Protein AF-A0A6M1L294-F1 (afdb_monomer_lite)

Sequence (136 aa):
MTFTRAITASDVLGRYGADPRVARLLDRDEANSKYAATAQEGSMLRAGSLCMWSFCFEEHGITGAMSGTCTTLSEGTETLSVLRGADGMNSFAHWRDGRRVERFEPGMTFTKPQPPHPWWDAVEVHLAYVLRRIRG

pLDDT: mean 93.61, std 6.99, range [51.41, 98.81]

Organism: NCBI:txid2499994

Secondary structure (DSSP, 8-state):
-EEEETS-HHHHHHHTT--GGG-----HHHHHHHHHHTTT-S-EEEEEEETTEEEEEEES--GGGSHHHHHHHHTTSEEEEEEE-TTS-EEEEEEETTEEEEEE-TT-GGGPPSSP-HHHHHHHHHHHHHHHHH--

Foldseek 3Di:
DKKWFQDFLCLLCVLLVHHSVPDDDDDPVRQVVVCVVVVVPDWDWDWDDDVRIIDIDIDSDDSLVDLSSLLSRQAVTKMWGWDCDPVRFTKIWIDHNSDTPDIATQPDVVRQDDPPDVVNVVRNVVVVVVVVVVVD

InterPro domains:
  IPR045592 Protein of unknown function DUF6461 [PF20062] (1-108)

Structure (mmCIF, N/CA/C/O backbone):
data_AF-A0A6M1L294-F1
#
_entry.id   AF-A0A6M1L294-F1
#
loop_
_atom_site.group_PDB
_atom_site.id
_atom_site.type_symbol
_atom_site.label_atom_id
_atom_site.label_alt_id
_atom_site.label_comp_id
_atom_site.label_asym_id
_atom_site.label_entity_id
_atom_site.label_seq_id
_atom_site.pdbx_PDB_ins_code
_atom_site.Cartn_x
_atom_site.Cartn_y
_atom_site.Cartn_z
_atom_site.occupancy
_atom_site.B_iso_or_equiv
_atom_site.auth_seq_id
_atom_site.auth_comp_id
_atom_site.auth_asym_id
_atom_site.auth_atom_id
_atom_site.pdbx_PDB_model_num
ATOM 1 N N . MET A 1 1 ? 4.783 3.406 0.818 1.00 95.69 1 MET A N 1
ATOM 2 C CA . MET A 1 1 ? 4.909 1.996 1.244 1.00 95.69 1 MET A CA 1
ATOM 3 C C . MET A 1 1 ? 3.540 1.460 1.598 1.00 95.69 1 MET A C 1
ATOM 5 O O . MET A 1 1 ? 2.773 2.170 2.239 1.00 95.69 1 MET A O 1
ATOM 9 N N . THR A 1 2 ? 3.235 0.235 1.193 1.00 98.50 2 THR A N 1
ATOM 10 C CA . THR A 1 2 ? 1.970 -0.434 1.514 1.00 98.50 2 THR A CA 1
ATOM 11 C C . THR A 1 2 ? 2.213 -1.724 2.281 1.00 98.50 2 THR A C 1
ATOM 13 O O . THR A 1 2 ? 3.266 -2.342 2.138 1.00 98.50 2 THR A O 1
ATOM 16 N N . PHE A 1 3 ? 1.233 -2.126 3.083 1.00 98.62 3 PHE A N 1
ATOM 17 C CA . PHE A 1 3 ? 1.138 -3.442 3.705 1.00 98.62 3 PHE A CA 1
ATOM 18 C C . PHE A 1 3 ? -0.231 -4.011 3.377 1.00 98.62 3 PHE A C 1
ATOM 20 O O . PHE A 1 3 ? -1.227 -3.356 3.649 1.00 98.62 3 PHE A O 1
ATOM 27 N N . THR A 1 4 ? -0.292 -5.214 2.827 1.00 98.75 4 THR A N 1
ATOM 28 C CA . THR A 1 4 ? -1.537 -5.899 2.488 1.00 98.75 4 THR A CA 1
ATOM 29 C C . THR A 1 4 ? -1.574 -7.256 3.164 1.00 98.75 4 THR A C 1
ATOM 31 O O . THR A 1 4 ? -0.605 -8.017 3.123 1.00 98.75 4 THR A O 1
ATOM 34 N N . ARG A 1 5 ? -2.677 -7.541 3.846 1.00 98.50 5 ARG A N 1
ATOM 35 C CA . ARG A 1 5 ? -2.803 -8.725 4.691 1.00 98.50 5 ARG A CA 1
ATOM 36 C C . ARG A 1 5 ? -3.142 -9.969 3.874 1.00 98.50 5 ARG A C 1
ATOM 38 O O . ARG A 1 5 ? -3.873 -9.891 2.893 1.00 98.50 5 ARG A O 1
ATOM 45 N N . ALA A 1 6 ? -2.654 -11.120 4.330 1.00 98.06 6 ALA A N 1
ATOM 46 C CA . ALA A 1 6 ? -3.057 -12.456 3.880 1.00 98.06 6 ALA A CA 1
ATOM 47 C C . ALA A 1 6 ? -2.962 -12.706 2.359 1.00 98.06 6 ALA A C 1
ATOM 49 O O . ALA A 1 6 ? -3.687 -13.539 1.826 1.00 98.06 6 ALA A O 1
ATOM 50 N N . ILE A 1 7 ? -2.041 -12.021 1.678 1.00 98.12 7 ILE A N 1
ATOM 51 C CA . ILE A 1 7 ? -1.660 -12.287 0.286 1.00 98.12 7 ILE A CA 1
ATOM 52 C C . ILE A 1 7 ? -0.138 -12.380 0.185 1.00 98.12 7 ILE A C 1
ATOM 54 O O . ILE A 1 7 ? 0.573 -11.936 1.091 1.00 98.12 7 ILE A O 1
ATOM 58 N N . THR A 1 8 ? 0.382 -12.946 -0.899 1.00 98.06 8 THR A N 1
ATOM 59 C CA . THR A 1 8 ? 1.829 -13.087 -1.103 1.00 98.06 8 THR A CA 1
ATOM 60 C C . THR A 1 8 ? 2.462 -11.796 -1.634 1.00 98.06 8 THR A C 1
ATOM 62 O O . THR A 1 8 ? 1.788 -10.934 -2.197 1.00 98.06 8 THR A O 1
ATOM 65 N N . ALA A 1 9 ? 3.787 -11.661 -1.513 1.00 97.69 9 ALA A N 1
ATOM 66 C CA . ALA A 1 9 ? 4.526 -10.570 -2.155 1.00 97.69 9 ALA A CA 1
ATOM 67 C C . ALA A 1 9 ? 4.344 -10.559 -3.689 1.00 97.69 9 ALA A C 1
ATOM 69 O O . ALA A 1 9 ? 4.295 -9.490 -4.296 1.00 97.69 9 ALA A O 1
ATOM 70 N N . SER A 1 10 ? 4.190 -11.736 -4.307 1.00 97.94 10 SER A N 1
ATOM 71 C CA . SER A 1 10 ? 3.884 -11.869 -5.737 1.00 97.94 10 SER A CA 1
ATOM 72 C C . SER A 1 10 ? 2.501 -11.304 -6.075 1.00 97.94 10 SER A C 1
ATOM 74 O O . SER A 1 10 ? 2.368 -10.564 -7.048 1.00 97.94 10 SER A O 1
ATOM 76 N N . ASP A 1 11 ? 1.486 -11.592 -5.253 1.00 98.31 11 ASP A N 1
ATOM 77 C CA . ASP A 1 11 ? 0.140 -11.030 -5.426 1.00 98.31 11 ASP A CA 1
ATOM 78 C C . ASP A 1 11 ? 0.156 -9.507 -5.289 1.00 98.31 11 ASP A C 1
ATOM 80 O O . ASP A 1 11 ? -0.492 -8.810 -6.066 1.00 98.31 11 ASP A O 1
ATOM 84 N N . VAL A 1 12 ? 0.928 -8.976 -4.331 1.00 98.25 12 VAL A N 1
ATOM 85 C CA . VAL A 1 12 ? 1.110 -7.527 -4.168 1.00 98.25 12 VAL A CA 1
ATOM 86 C C . VAL A 1 12 ? 1.679 -6.908 -5.444 1.00 98.25 12 VAL A C 1
ATOM 88 O O . VAL A 1 12 ? 1.099 -5.949 -5.944 1.00 98.25 12 VAL A O 1
ATOM 91 N N . LEU A 1 13 ? 2.764 -7.456 -6.004 1.00 98.00 13 LEU A N 1
ATOM 92 C CA . LEU A 1 13 ? 3.342 -6.955 -7.260 1.00 98.00 13 LEU A CA 1
ATOM 93 C C . LEU A 1 13 ? 2.322 -6.983 -8.407 1.00 98.00 13 LEU A C 1
ATOM 95 O O . LEU A 1 13 ? 2.172 -5.985 -9.111 1.00 98.00 13 LEU A O 1
ATOM 99 N N . GLY A 1 14 ? 1.568 -8.079 -8.537 1.00 98.00 14 GLY A N 1
ATOM 100 C CA . GLY A 1 14 ? 0.490 -8.194 -9.521 1.00 98.00 14 GLY A CA 1
ATOM 101 C C . GLY A 1 14 ? -0.595 -7.126 -9.349 1.00 98.00 14 GLY A C 1
ATOM 102 O O . GLY A 1 14 ? -1.005 -6.499 -10.321 1.00 98.00 14 GLY A O 1
ATOM 103 N N . ARG A 1 15 ? -1.013 -6.845 -8.109 1.00 97.88 15 ARG A N 1
ATOM 104 C CA . ARG A 1 15 ? -2.012 -5.804 -7.790 1.00 97.88 15 ARG A CA 1
ATOM 105 C C . ARG A 1 15 ? -1.501 -4.373 -8.005 1.00 97.88 15 ARG A C 1
ATOM 107 O O . ARG A 1 15 ? -2.310 -3.467 -8.169 1.00 97.88 15 ARG A O 1
ATOM 114 N N . TYR A 1 16 ? -0.185 -4.164 -8.043 1.00 96.88 16 TYR A N 1
ATOM 115 C CA . TYR A 1 16 ? 0.428 -2.914 -8.513 1.00 96.88 16 TYR A CA 1
ATOM 116 C C . TYR A 1 16 ? 0.455 -2.790 -10.047 1.00 96.88 16 TYR A C 1
ATOM 118 O O . TYR A 1 16 ? 0.818 -1.734 -10.560 1.00 96.88 16 TYR A O 1
ATOM 126 N N . GLY A 1 17 ? 0.098 -3.848 -10.782 1.00 95.19 17 GLY A N 1
ATOM 127 C CA . GLY A 1 17 ? 0.199 -3.912 -12.241 1.00 95.19 17 GLY A CA 1
ATOM 128 C C . GLY A 1 17 ? 1.570 -4.361 -12.757 1.00 95.19 17 GLY A C 1
ATOM 129 O O . GLY A 1 17 ? 1.808 -4.303 -13.961 1.00 95.19 17 GLY A O 1
ATOM 130 N N . ALA A 1 18 ? 2.474 -4.812 -11.881 1.00 94.94 18 ALA A N 1
ATOM 131 C CA . ALA A 1 18 ? 3.753 -5.386 -12.288 1.00 94.94 18 ALA A CA 1
ATOM 132 C C . ALA A 1 18 ? 3.606 -6.876 -12.642 1.00 94.94 18 ALA A C 1
ATOM 134 O O . ALA A 1 18 ? 2.745 -7.571 -12.105 1.00 94.94 18 ALA A O 1
ATOM 135 N N . ASP A 1 19 ? 4.483 -7.394 -13.508 1.00 95.44 19 ASP A N 1
ATOM 136 C CA . ASP A 1 19 ? 4.574 -8.836 -13.759 1.00 95.44 19 ASP A CA 1
ATOM 137 C C . ASP A 1 19 ? 5.510 -9.485 -12.718 1.00 95.44 19 ASP A C 1
ATOM 139 O O . ASP A 1 19 ? 6.728 -9.281 -12.771 1.00 95.44 19 ASP A O 1
ATOM 143 N N . PRO A 1 20 ? 4.997 -10.281 -11.762 1.00 95.81 20 PRO A N 1
ATOM 144 C CA . PRO A 1 20 ? 5.839 -10.892 -10.740 1.00 95.81 20 PRO A CA 1
ATOM 145 C C . PRO A 1 20 ? 6.817 -11.931 -11.307 1.00 95.81 20 PRO A C 1
ATOM 147 O O . PRO A 1 20 ? 7.809 -12.242 -10.654 1.00 95.81 20 PRO A O 1
ATOM 150 N N . ARG A 1 21 ? 6.599 -12.451 -12.525 1.00 95.69 21 ARG A N 1
ATOM 151 C CA . ARG A 1 21 ? 7.480 -13.461 -13.143 1.00 95.69 21 ARG A CA 1
ATOM 152 C C . ARG A 1 21 ? 8.826 -12.890 -13.575 1.00 95.69 21 ARG A C 1
ATOM 154 O O . ARG A 1 21 ? 9.779 -13.645 -13.738 1.00 95.69 21 ARG A O 1
ATOM 161 N N . VAL A 1 22 ? 8.905 -11.574 -13.774 1.00 93.00 22 VAL A N 1
ATOM 162 C CA . VAL A 1 22 ? 10.159 -10.874 -14.095 1.00 93.00 22 VAL A CA 1
ATOM 163 C C . VAL A 1 22 ? 10.798 -10.227 -12.864 1.00 93.00 22 VAL A C 1
ATOM 165 O O . VAL A 1 22 ? 11.880 -9.642 -12.971 1.00 93.00 22 VAL A O 1
ATOM 168 N N . ALA A 1 23 ? 10.154 -10.328 -11.695 1.00 94.31 23 ALA A N 1
ATOM 169 C CA . ALA A 1 23 ? 10.727 -9.869 -10.441 1.00 94.31 23 ALA A CA 1
ATOM 170 C C . ALA A 1 23 ? 11.955 -10.715 -10.090 1.00 94.31 23 ALA A C 1
ATOM 172 O O . ALA A 1 23 ? 11.973 -11.936 -10.240 1.00 94.31 23 ALA A O 1
ATOM 173 N N . ARG A 1 24 ? 13.004 -10.049 -9.615 1.00 94.00 24 ARG A N 1
ATOM 174 C CA . ARG A 1 24 ? 14.281 -10.676 -9.276 1.00 94.00 24 ARG A CA 1
ATOM 175 C C . ARG A 1 24 ? 14.845 -10.060 -8.013 1.00 94.00 24 ARG A C 1
ATOM 177 O O . ARG A 1 24 ? 14.643 -8.873 -7.759 1.00 94.00 24 ARG A O 1
ATOM 184 N N . LEU A 1 25 ? 15.565 -10.872 -7.247 1.00 94.56 25 LEU A N 1
ATOM 185 C CA . LEU A 1 25 ? 16.362 -10.372 -6.140 1.00 94.56 25 LEU A CA 1
ATOM 186 C C . LEU A 1 25 ? 17.517 -9.556 -6.717 1.00 94.56 25 LEU A C 1
ATOM 188 O O . LEU A 1 25 ? 18.247 -10.045 -7.576 1.00 94.56 25 LEU A O 1
ATOM 192 N N . LEU A 1 26 ? 17.627 -8.315 -6.264 1.00 93.69 26 LEU A N 1
ATOM 193 C CA . LEU A 1 26 ? 18.688 -7.388 -6.620 1.00 93.69 26 LEU A CA 1
ATOM 194 C C . LEU A 1 26 ? 19.162 -6.717 -5.345 1.00 93.69 26 LEU A C 1
ATOM 196 O O . LEU A 1 26 ? 18.349 -6.412 -4.460 1.00 93.69 26 LEU A O 1
ATOM 200 N N . ASP A 1 27 ? 20.453 -6.431 -5.277 1.00 93.69 27 ASP A N 1
ATOM 201 C CA . ASP A 1 27 ? 20.924 -5.460 -4.306 1.00 93.69 27 ASP A CA 1
ATOM 202 C C . ASP A 1 27 ? 20.481 -4.032 -4.692 1.00 93.69 27 ASP A C 1
ATOM 204 O O . ASP A 1 27 ? 19.719 -3.793 -5.638 1.00 93.69 27 ASP A O 1
ATOM 208 N N . ARG A 1 28 ? 20.880 -3.048 -3.885 1.00 90.44 28 ARG A N 1
ATOM 209 C CA . ARG A 1 28 ? 20.497 -1.655 -4.124 1.00 90.44 28 ARG A CA 1
ATOM 210 C C . ARG A 1 28 ? 21.144 -1.083 -5.388 1.00 90.44 28 ARG A C 1
ATOM 212 O O . ARG A 1 28 ? 20.455 -0.378 -6.123 1.00 90.44 28 ARG A O 1
ATOM 219 N N . ASP A 1 29 ? 22.413 -1.372 -5.633 1.00 93.56 29 ASP A N 1
ATOM 220 C CA . ASP A 1 29 ? 23.181 -0.766 -6.719 1.00 93.56 29 ASP A CA 1
ATOM 221 C C . ASP A 1 29 ? 22.776 -1.360 -8.070 1.00 93.56 29 ASP A C 1
ATOM 223 O O . ASP A 1 29 ? 22.593 -0.627 -9.048 1.00 93.56 29 ASP A O 1
ATOM 227 N N . GLU A 1 30 ? 22.522 -2.668 -8.118 1.00 94.75 30 GLU A N 1
ATOM 228 C CA . GLU A 1 30 ? 21.970 -3.348 -9.286 1.00 94.75 30 GLU A CA 1
ATOM 229 C C . GLU A 1 30 ? 20.584 -2.805 -9.654 1.00 94.75 30 GLU A C 1
ATOM 231 O O . GLU A 1 30 ? 20.297 -2.561 -10.832 1.00 94.75 30 GLU A O 1
ATOM 236 N N . ALA A 1 31 ? 19.719 -2.608 -8.653 1.00 92.56 31 ALA A N 1
ATOM 237 C CA . ALA A 1 31 ? 18.377 -2.071 -8.847 1.00 92.56 31 ALA A CA 1
ATOM 238 C C . ALA A 1 31 ? 18.423 -0.630 -9.385 1.00 92.56 31 ALA A C 1
ATOM 240 O O . ALA A 1 31 ? 17.795 -0.336 -10.404 1.00 92.56 31 ALA A O 1
ATOM 241 N N . ASN A 1 32 ? 19.249 0.229 -8.781 1.00 91.44 32 ASN A N 1
ATOM 242 C CA . ASN A 1 32 ? 19.439 1.615 -9.214 1.00 91.44 32 ASN A CA 1
ATOM 243 C C . ASN A 1 32 ? 20.012 1.708 -10.633 1.00 91.44 32 ASN A C 1
ATOM 245 O O . ASN A 1 32 ? 19.527 2.491 -11.448 1.00 91.44 32 ASN A O 1
ATOM 249 N N . SER A 1 33 ? 21.006 0.878 -10.956 1.00 92.25 33 SER A N 1
ATOM 250 C CA . SER A 1 33 ? 21.616 0.842 -12.291 1.00 92.25 33 SER A CA 1
ATOM 251 C C . SER A 1 33 ? 20.600 0.452 -13.365 1.00 92.25 33 SER A C 1
ATOM 253 O O . SER A 1 33 ? 20.572 1.030 -14.450 1.00 92.25 33 SER A O 1
ATOM 255 N N . LYS A 1 34 ? 19.720 -0.508 -13.060 1.00 90.44 34 LYS A N 1
ATOM 256 C CA . LYS A 1 34 ? 18.647 -0.927 -13.971 1.00 90.44 34 LYS A CA 1
ATOM 257 C C . LYS A 1 34 ? 17.580 0.146 -14.131 1.00 90.44 34 LYS A C 1
ATOM 259 O O . LYS A 1 34 ? 17.153 0.376 -15.254 1.00 90.44 34 LYS A O 1
ATOM 264 N N . TYR A 1 35 ? 17.187 0.811 -13.048 1.00 90.00 35 TYR A N 1
ATOM 265 C CA . TYR A 1 35 ? 16.231 1.915 -13.101 1.00 90.00 35 TYR A CA 1
ATOM 266 C C . TYR A 1 35 ? 16.769 3.112 -13.903 1.00 90.00 35 TYR A C 1
ATOM 268 O O . TYR A 1 35 ? 16.060 3.701 -14.714 1.00 90.00 35 TYR A O 1
ATOM 276 N N . ALA A 1 36 ? 18.058 3.437 -13.767 1.00 88.94 36 ALA A N 1
ATOM 277 C CA . ALA A 1 36 ? 18.686 4.480 -14.577 1.00 88.94 36 ALA A CA 1
ATOM 278 C C . ALA A 1 36 ? 18.636 4.166 -16.087 1.00 88.94 36 ALA A C 1
ATOM 280 O O . ALA A 1 36 ? 18.513 5.077 -16.904 1.00 88.94 36 ALA A O 1
ATOM 281 N N . ALA A 1 37 ? 18.681 2.883 -16.462 1.00 88.50 37 ALA A N 1
ATOM 282 C CA . ALA A 1 37 ? 18.600 2.444 -17.852 1.00 88.50 37 ALA A CA 1
ATOM 283 C C . ALA A 1 37 ? 17.180 2.508 -18.454 1.00 88.50 37 ALA A C 1
ATOM 285 O O . ALA A 1 37 ? 17.053 2.457 -19.675 1.00 88.50 37 ALA A O 1
ATOM 286 N N . THR A 1 38 ? 16.118 2.639 -17.647 1.00 82.50 38 THR A N 1
ATOM 287 C CA . THR A 1 38 ? 14.720 2.729 -18.126 1.00 82.50 38 THR A CA 1
ATOM 288 C C . THR A 1 38 ? 14.256 4.165 -18.380 1.00 82.50 38 THR A C 1
ATOM 290 O O . THR A 1 38 ? 13.062 4.438 -18.318 1.00 82.50 38 THR A O 1
ATOM 293 N N . ALA A 1 39 ? 15.184 5.108 -18.584 1.00 75.50 39 ALA A N 1
ATOM 294 C CA . ALA A 1 39 ? 14.894 6.548 -18.628 1.00 75.50 39 ALA A CA 1
ATOM 295 C C . ALA A 1 39 ? 14.142 7.074 -17.383 1.00 75.50 39 ALA A C 1
ATOM 297 O O . ALA A 1 39 ? 13.551 8.148 -17.429 1.00 75.50 39 ALA A O 1
ATOM 298 N N . GLN A 1 40 ? 14.203 6.335 -16.263 1.00 78.88 40 GLN A N 1
ATOM 299 C CA . GLN A 1 40 ? 13.525 6.660 -15.004 1.00 78.88 40 GLN A CA 1
ATOM 300 C C . GLN A 1 40 ? 11.997 6.792 -15.141 1.00 78.88 40 GLN A C 1
ATOM 302 O O . GLN A 1 40 ? 11.368 7.573 -14.429 1.00 78.88 40 GLN A O 1
ATOM 307 N N . GLU A 1 41 ? 11.396 6.032 -16.057 1.00 79.06 41 GLU A N 1
ATOM 308 C CA . GLU A 1 41 ? 9.943 5.949 -16.178 1.00 79.06 41 GLU A CA 1
ATOM 309 C C . GLU A 1 41 ? 9.343 4.972 -15.155 1.00 79.06 41 GLU A C 1
ATOM 311 O O . GLU A 1 41 ? 9.836 3.857 -14.958 1.00 79.06 41 GLU A O 1
ATOM 316 N N . GLY A 1 42 ? 8.229 5.378 -14.540 1.00 85.62 42 GLY A N 1
ATOM 317 C CA . GLY A 1 42 ? 7.465 4.558 -13.601 1.00 85.62 42 GLY A CA 1
ATOM 318 C C . GLY A 1 42 ? 8.075 4.476 -12.200 1.00 85.62 42 GLY A C 1
ATOM 319 O O . GLY A 1 42 ? 8.812 5.357 -11.767 1.00 85.62 42 GLY A O 1
ATOM 320 N N . SER A 1 43 ? 7.728 3.412 -11.479 1.00 90.12 43 SER A N 1
ATOM 321 C CA . SER A 1 43 ? 8.178 3.181 -10.105 1.00 90.12 43 SER A CA 1
ATOM 322 C C . SER A 1 43 ? 9.023 1.920 -10.008 1.00 90.12 43 SER A C 1
ATOM 324 O O . SER A 1 43 ? 8.720 0.904 -10.637 1.00 90.12 43 SER A O 1
ATOM 326 N N . MET A 1 44 ? 10.023 1.935 -9.130 1.00 93.44 44 MET A N 1
ATOM 327 C CA . MET A 1 44 ? 10.742 0.725 -8.745 1.00 93.44 44 MET A CA 1
ATOM 328 C C . MET A 1 44 ? 10.096 0.116 -7.496 1.00 93.44 44 MET A C 1
ATOM 330 O O . MET A 1 44 ? 10.046 0.738 -6.434 1.00 93.44 44 MET A O 1
ATOM 334 N N . LEU A 1 45 ? 9.592 -1.113 -7.623 1.00 95.25 45 LEU A N 1
ATOM 335 C CA . LEU A 1 45 ? 8.869 -1.811 -6.560 1.00 95.25 45 LEU A CA 1
ATOM 336 C C . LEU A 1 45 ? 9.758 -2.849 -5.870 1.00 95.25 45 LEU A C 1
ATOM 338 O O . LEU A 1 45 ? 10.399 -3.670 -6.525 1.00 95.25 45 LEU A O 1
ATOM 342 N N . ARG A 1 46 ? 9.741 -2.860 -4.536 1.00 95.94 46 ARG A N 1
ATOM 343 C CA . ARG A 1 46 ? 10.347 -3.907 -3.707 1.00 95.94 46 ARG A CA 1
ATOM 344 C C . ARG A 1 46 ? 9.283 -4.523 -2.818 1.00 95.94 46 ARG A C 1
ATOM 346 O O . ARG A 1 46 ? 8.759 -3.847 -1.934 1.00 95.94 46 ARG A O 1
ATOM 353 N N . ALA A 1 47 ? 8.995 -5.801 -3.029 1.00 97.31 47 ALA A N 1
ATOM 354 C CA . ALA A 1 47 ? 7.999 -6.519 -2.251 1.00 97.31 47 ALA A CA 1
ATOM 355 C C . ALA A 1 47 ? 8.628 -7.580 -1.345 1.00 97.31 47 ALA A C 1
ATOM 357 O O . ALA A 1 47 ? 9.672 -8.152 -1.656 1.00 97.31 47 ALA A O 1
ATOM 358 N N . GLY A 1 48 ? 7.969 -7.852 -0.225 1.00 97.31 48 GLY A N 1
ATOM 359 C CA . GLY A 1 48 ? 8.369 -8.884 0.723 1.00 97.31 48 GLY A CA 1
ATOM 360 C C . GLY A 1 48 ? 7.228 -9.242 1.663 1.00 97.31 48 GLY A C 1
ATOM 361 O O . GLY A 1 48 ? 6.119 -8.724 1.528 1.00 97.31 48 GLY A O 1
ATOM 362 N N . SER A 1 49 ? 7.499 -10.118 2.626 1.00 97.50 49 SER A N 1
ATOM 363 C CA . SER A 1 49 ? 6.511 -10.547 3.617 1.00 97.50 49 SER A CA 1
ATOM 364 C C . SER A 1 49 ? 7.039 -10.391 5.041 1.00 97.50 49 SER A C 1
ATOM 366 O O . SER A 1 49 ? 8.227 -10.557 5.306 1.00 97.50 49 SER A O 1
ATOM 368 N N . LEU A 1 50 ? 6.132 -10.059 5.954 1.00 96.19 50 LEU A N 1
ATOM 369 C CA . LEU A 1 50 ? 6.336 -9.913 7.388 1.00 96.19 50 LEU A CA 1
ATOM 370 C C . LEU A 1 50 ? 5.113 -10.491 8.112 1.00 96.19 50 LEU A C 1
ATOM 372 O O . LEU A 1 50 ? 4.048 -9.872 8.160 1.00 96.19 50 LEU A O 1
ATOM 376 N N . CYS A 1 51 ? 5.269 -11.680 8.695 1.00 95.94 51 CYS A N 1
ATOM 377 C CA . CYS A 1 51 ? 4.172 -12.431 9.308 1.00 95.94 51 CYS A CA 1
ATOM 378 C C . CYS A 1 51 ? 2.973 -12.547 8.342 1.00 95.94 51 CYS A C 1
ATOM 380 O O . CYS A 1 51 ? 3.118 -13.055 7.235 1.00 95.94 51 CYS A O 1
ATOM 382 N N . MET A 1 52 ? 1.794 -12.065 8.744 1.00 97.06 52 MET A N 1
ATOM 383 C CA . MET A 1 52 ? 0.570 -12.111 7.936 1.00 97.06 52 MET A CA 1
ATOM 384 C C . MET A 1 52 ? 0.441 -10.979 6.906 1.00 97.06 52 MET A C 1
ATOM 386 O O . MET A 1 52 ? -0.597 -10.868 6.255 1.00 97.06 52 MET A O 1
ATOM 390 N N . TRP A 1 53 ? 1.448 -10.117 6.792 1.00 98.50 53 TRP A N 1
ATOM 391 C CA . TRP A 1 53 ? 1.454 -8.978 5.887 1.00 98.50 53 TRP A CA 1
ATOM 392 C C . TRP A 1 53 ? 2.458 -9.205 4.771 1.00 98.50 53 TRP A C 1
ATOM 394 O O . TRP A 1 53 ? 3.588 -9.611 5.021 1.00 98.50 53 TRP A O 1
ATOM 404 N N . SER A 1 54 ? 2.081 -8.861 3.550 1.00 98.56 54 SER A N 1
ATOM 405 C CA . SER A 1 54 ? 3.038 -8.596 2.483 1.00 98.56 54 SER A CA 1
ATOM 406 C C . SER A 1 54 ? 3.143 -7.096 2.279 1.00 98.56 54 SER A C 1
ATOM 408 O O . SER A 1 54 ? 2.146 -6.386 2.369 1.00 98.56 54 SER A O 1
ATOM 410 N N . PHE A 1 55 ? 4.345 -6.588 2.051 1.00 98.50 55 PHE A N 1
ATOM 411 C CA . PHE A 1 55 ? 4.590 -5.160 1.895 1.00 98.50 55 PHE A CA 1
ATOM 412 C C . PHE A 1 55 ? 5.137 -4.847 0.510 1.00 98.50 55 PHE A C 1
ATOM 414 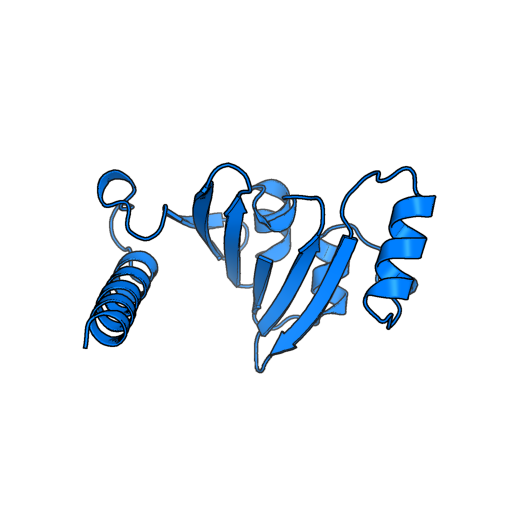O O . PHE A 1 55 ? 5.773 -5.696 -0.111 1.00 98.50 55 PHE A O 1
ATOM 421 N N . CYS A 1 56 ? 4.924 -3.613 0.057 1.00 98.00 56 CYS A N 1
ATOM 422 C CA . CYS A 1 56 ? 5.618 -3.044 -1.091 1.00 98.00 56 CYS A CA 1
ATOM 423 C C . CYS A 1 56 ? 6.202 -1.681 -0.727 1.00 98.00 56 CYS A C 1
ATOM 425 O O . CYS A 1 56 ? 5.486 -0.738 -0.368 1.00 98.00 56 CYS A O 1
ATOM 427 N N . PHE A 1 57 ? 7.520 -1.577 -0.830 1.00 95.44 57 PHE A N 1
ATOM 428 C CA . PHE A 1 57 ? 8.229 -0.313 -0.836 1.00 95.44 57 PHE A CA 1
ATOM 429 C C . PHE A 1 57 ? 8.354 0.171 -2.280 1.00 95.44 57 PHE A C 1
ATOM 431 O O . PHE A 1 57 ? 8.692 -0.599 -3.175 1.00 95.44 57 PHE A O 1
ATOM 438 N N . GLU A 1 58 ? 8.025 1.437 -2.497 1.00 93.06 58 GLU A N 1
ATOM 439 C CA . GLU A 1 58 ? 8.023 2.069 -3.809 1.00 93.06 58 GLU A CA 1
ATOM 440 C C . GLU A 1 58 ? 9.095 3.153 -3.811 1.00 93.06 58 GLU A C 1
ATOM 442 O O . GLU A 1 58 ? 9.070 4.047 -2.964 1.00 93.06 58 GLU A O 1
ATOM 447 N N . GLU A 1 59 ? 10.033 3.050 -4.747 1.00 90.69 59 GLU A N 1
ATOM 448 C CA . GLU A 1 59 ? 11.021 4.081 -5.044 1.00 90.69 59 GLU A CA 1
ATOM 449 C C . GLU A 1 59 ? 10.601 4.827 -6.313 1.00 90.69 59 GLU A C 1
ATOM 451 O O . GLU A 1 59 ? 10.079 4.228 -7.255 1.00 90.69 59 GLU A O 1
ATOM 456 N N . HIS A 1 60 ? 10.837 6.141 -6.321 1.00 88.56 60 HIS A N 1
ATOM 457 C CA . HIS A 1 60 ? 10.547 7.047 -7.441 1.00 88.56 60 HIS A CA 1
ATOM 458 C C . HIS A 1 60 ? 9.070 7.169 -7.852 1.00 88.56 60 HIS A C 1
ATOM 460 O O . HIS A 1 60 ? 8.771 7.752 -8.888 1.00 88.56 60 HIS A O 1
ATOM 466 N N . GLY A 1 61 ? 8.137 6.723 -7.009 1.00 90.00 61 GLY A N 1
ATOM 467 C CA . GLY A 1 61 ? 6.711 6.883 -7.269 1.00 90.00 61 GLY A CA 1
ATOM 468 C C . GLY A 1 61 ? 5.846 6.909 -6.016 1.00 90.00 61 GLY A C 1
ATOM 469 O O . GLY A 1 61 ? 6.322 6.767 -4.888 1.00 90.00 61 GLY A O 1
ATOM 470 N N . ILE A 1 62 ? 4.550 7.125 -6.240 1.00 92.56 62 ILE A N 1
ATOM 471 C CA . ILE A 1 62 ? 3.519 7.238 -5.197 1.00 92.56 62 ILE A CA 1
ATOM 472 C C . ILE A 1 62 ? 2.295 6.359 -5.481 1.00 92.56 62 ILE A C 1
ATOM 474 O O . ILE A 1 62 ? 1.243 6.549 -4.868 1.00 92.56 62 ILE A O 1
ATOM 478 N N . THR A 1 63 ? 2.405 5.411 -6.410 1.00 94.56 63 THR A N 1
ATOM 479 C CA . THR A 1 63 ? 1.334 4.507 -6.850 1.00 94.56 63 THR A CA 1
ATOM 480 C C . THR A 1 63 ? 0.658 3.830 -5.663 1.00 94.56 63 THR A C 1
ATOM 482 O O . THR A 1 63 ? -0.566 3.758 -5.609 1.00 94.56 63 THR A O 1
ATOM 485 N N . GLY A 1 64 ? 1.431 3.424 -4.653 1.00 95.69 64 GLY A N 1
ATOM 486 C CA . GLY A 1 64 ? 0.938 2.818 -3.415 1.00 95.69 64 GLY A CA 1
ATOM 487 C C . GLY A 1 64 ? 0.134 3.736 -2.494 1.00 95.69 64 GLY A C 1
ATOM 488 O O . GLY A 1 64 ? -0.387 3.257 -1.496 1.0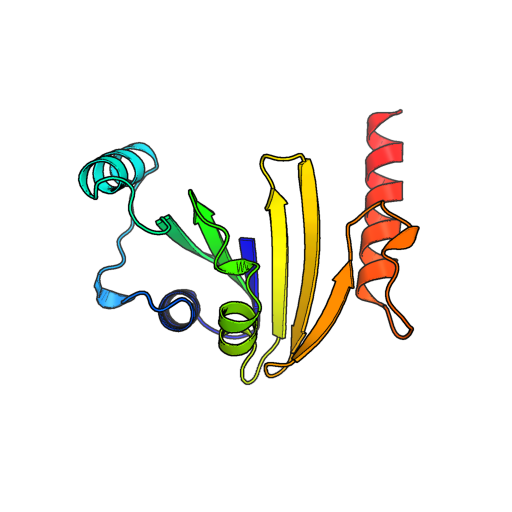0 95.69 64 GLY A O 1
ATOM 489 N N . ALA A 1 65 ? 0.051 5.033 -2.788 1.00 95.62 65 ALA A N 1
ATOM 490 C CA . ALA A 1 65 ? -0.789 6.000 -2.081 1.00 95.62 65 ALA A CA 1
ATOM 491 C C . ALA A 1 65 ? -1.993 6.465 -2.923 1.00 95.62 65 ALA A C 1
ATOM 493 O O . ALA A 1 65 ? -2.865 7.185 -2.422 1.00 95.62 65 ALA A O 1
ATOM 494 N N . MET A 1 66 ? -2.062 6.066 -4.197 1.00 95.62 66 MET A N 1
ATOM 495 C CA . MET A 1 66 ? -3.153 6.421 -5.100 1.00 95.62 66 MET A CA 1
ATOM 496 C C . MET A 1 66 ? -4.379 5.541 -4.848 1.00 95.62 66 MET A C 1
ATOM 498 O O . MET A 1 66 ? -4.276 4.339 -4.606 1.00 95.62 66 MET A O 1
ATOM 502 N N . SER A 1 67 ? -5.571 6.136 -4.945 1.00 97.06 67 SER A N 1
ATOM 503 C CA . SER A 1 67 ? -6.830 5.448 -4.632 1.00 97.06 67 SER A CA 1
ATOM 504 C C . SER A 1 67 ? -7.071 4.194 -5.478 1.00 97.06 67 SER A C 1
ATOM 506 O O . SER A 1 67 ? -7.548 3.203 -4.938 1.00 97.06 67 SER A O 1
ATOM 508 N N . GLY A 1 68 ? -6.746 4.212 -6.777 1.00 97.38 68 GLY A N 1
ATOM 509 C CA . GLY A 1 68 ? -6.971 3.064 -7.670 1.00 97.38 68 GLY A CA 1
ATOM 510 C C . GLY A 1 68 ? -6.140 1.840 -7.276 1.00 97.38 68 GLY A C 1
ATOM 511 O O . GLY A 1 68 ? -6.672 0.741 -7.121 1.00 97.38 68 GLY A O 1
ATOM 512 N N . THR A 1 69 ? -4.854 2.047 -7.003 1.00 97.69 69 THR A N 1
ATOM 513 C CA . THR A 1 69 ? -3.956 0.989 -6.530 1.00 97.69 69 THR A CA 1
ATOM 514 C C . THR A 1 69 ? -4.382 0.473 -5.164 1.00 97.69 69 THR A C 1
ATOM 516 O O . THR A 1 69 ? -4.476 -0.731 -4.975 1.00 97.69 69 THR A O 1
ATOM 519 N N . CYS A 1 70 ? -4.702 1.354 -4.210 1.00 98.56 70 CYS A N 1
ATOM 520 C CA . CYS A 1 70 ? -5.147 0.926 -2.880 1.00 98.56 70 CYS A CA 1
ATOM 521 C C . CYS A 1 70 ? -6.503 0.206 -2.900 1.00 98.56 70 CYS A C 1
ATOM 523 O O . CYS A 1 70 ? -6.735 -0.680 -2.077 1.00 98.56 70 CYS A O 1
ATOM 525 N N . THR A 1 71 ? -7.378 0.554 -3.848 1.00 98.69 71 THR A N 1
ATOM 526 C CA . THR A 1 71 ? -8.611 -0.200 -4.112 1.00 98.69 71 THR A CA 1
ATOM 527 C C . THR A 1 71 ? -8.237 -1.634 -4.477 1.00 98.69 71 THR A C 1
ATOM 529 O O . THR A 1 71 ? -8.544 -2.539 -3.711 1.00 98.69 71 THR A O 1
ATOM 532 N N . THR A 1 72 ? -7.444 -1.811 -5.537 1.00 98.56 72 THR A N 1
ATOM 533 C CA . THR A 1 72 ? -6.995 -3.124 -6.035 1.00 98.56 72 THR A CA 1
ATOM 534 C C . THR A 1 72 ? -6.239 -3.927 -4.970 1.00 98.56 72 THR A C 1
ATOM 536 O O . THR A 1 72 ? -6.507 -5.104 -4.742 1.00 98.56 72 THR A O 1
ATOM 539 N N . LEU A 1 73 ? -5.307 -3.289 -4.254 1.00 98.62 73 LEU A N 1
ATOM 540 C CA . LEU A 1 73 ? -4.523 -3.918 -3.190 1.00 98.62 73 LEU A CA 1
ATOM 541 C C . LEU A 1 73 ? -5.404 -4.472 -2.074 1.00 98.62 73 LEU A C 1
ATOM 543 O O . LEU A 1 73 ? -5.118 -5.559 -1.586 1.00 98.62 73 LEU A O 1
ATOM 547 N N . SER A 1 74 ? -6.479 -3.778 -1.708 1.00 98.75 74 SER A N 1
ATOM 548 C CA . SER A 1 74 ? -7.342 -4.182 -0.595 1.00 98.75 74 SER A CA 1
ATOM 549 C C . SER A 1 74 ? -8.489 -5.113 -0.990 1.00 98.75 74 SER A C 1
ATOM 551 O O . SER A 1 74 ? -9.259 -5.507 -0.122 1.00 98.75 74 SER A O 1
ATOM 553 N N . GLU A 1 75 ? -8.637 -5.499 -2.260 1.00 98.44 75 GLU A N 1
ATOM 554 C CA . GLU A 1 75 ? -9.719 -6.396 -2.688 1.00 98.44 75 GLU A CA 1
ATOM 555 C C . GLU A 1 75 ? -9.658 -7.754 -1.966 1.00 98.44 75 GLU A C 1
ATOM 557 O O . GLU A 1 75 ? -8.656 -8.478 -2.048 1.00 98.44 75 GLU A O 1
ATOM 562 N N . GLY A 1 76 ? -10.735 -8.086 -1.243 1.00 98.38 76 GLY A N 1
ATOM 563 C CA . GLY A 1 76 ? -10.864 -9.309 -0.445 1.00 98.38 76 GLY A CA 1
ATOM 564 C C . GLY A 1 76 ? -9.975 -9.356 0.803 1.00 98.38 76 GLY A C 1
ATOM 565 O O . GLY A 1 76 ? -9.746 -10.440 1.338 1.00 98.38 76 GLY A O 1
ATOM 566 N N . THR A 1 77 ? -9.401 -8.224 1.226 1.00 98.56 77 THR A N 1
ATOM 567 C CA . THR A 1 77 ? -8.477 -8.138 2.365 1.00 98.56 77 THR A CA 1
ATOM 568 C C . THR A 1 77 ? -8.402 -6.708 2.932 1.00 98.56 77 THR A C 1
ATOM 570 O O . THR A 1 77 ? -9.291 -5.881 2.729 1.00 98.56 77 THR A O 1
ATOM 573 N N . GLU A 1 78 ? -7.349 -6.398 3.686 1.00 98.38 78 GLU A N 1
ATOM 574 C CA . GLU A 1 78 ? -7.017 -5.059 4.165 1.00 98.38 78 GLU A CA 1
ATOM 575 C C . GLU A 1 78 ? -5.627 -4.608 3.700 1.00 98.38 78 GLU A C 1
ATOM 577 O O . GLU A 1 78 ? -4.677 -5.398 3.647 1.00 98.38 78 GLU A O 1
ATOM 582 N N . THR A 1 79 ? -5.516 -3.310 3.406 1.00 98.81 79 THR A N 1
ATOM 583 C CA . THR A 1 79 ? -4.273 -2.636 3.026 1.00 98.81 79 THR A CA 1
ATOM 584 C C . THR A 1 79 ? -4.061 -1.385 3.870 1.00 98.81 79 THR A C 1
ATOM 586 O O . THR A 1 79 ? -4.945 -0.539 4.000 1.00 98.81 79 THR A O 1
ATOM 589 N N . LEU A 1 80 ? -2.852 -1.227 4.396 1.00 98.44 80 LEU A N 1
ATOM 590 C CA . LEU A 1 80 ? -2.354 0.012 4.982 1.00 98.44 80 LEU A CA 1
ATOM 591 C C . LEU A 1 80 ? -1.448 0.702 3.964 1.00 98.44 80 LEU A C 1
ATOM 593 O O . LEU A 1 80 ? -0.529 0.082 3.435 1.00 98.44 80 LEU A O 1
ATOM 597 N N . SER A 1 81 ? -1.680 1.984 3.712 1.00 98.38 81 SER A N 1
ATOM 598 C CA . SER A 1 81 ? -0.835 2.839 2.880 1.00 98.38 81 SER A CA 1
ATOM 599 C C . SER A 1 81 ? -0.176 3.896 3.754 1.00 98.38 81 SER A C 1
ATOM 601 O O . SER A 1 81 ? -0.860 4.676 4.414 1.00 98.38 81 SER A O 1
ATOM 603 N N . VAL A 1 82 ? 1.152 3.950 3.708 1.00 97.19 82 VAL A N 1
ATOM 604 C CA . VAL A 1 82 ? 1.979 4.938 4.402 1.00 97.19 82 VAL A CA 1
ATOM 605 C C . VAL A 1 82 ? 2.802 5.698 3.368 1.00 97.19 82 VAL A C 1
ATOM 607 O O . VAL A 1 82 ? 3.663 5.125 2.694 1.00 97.19 82 VAL A O 1
ATOM 610 N N . LEU A 1 83 ? 2.548 6.996 3.253 1.00 95.38 83 LEU A N 1
ATOM 611 C CA . LEU A 1 83 ? 3.284 7.919 2.398 1.00 95.38 83 LEU A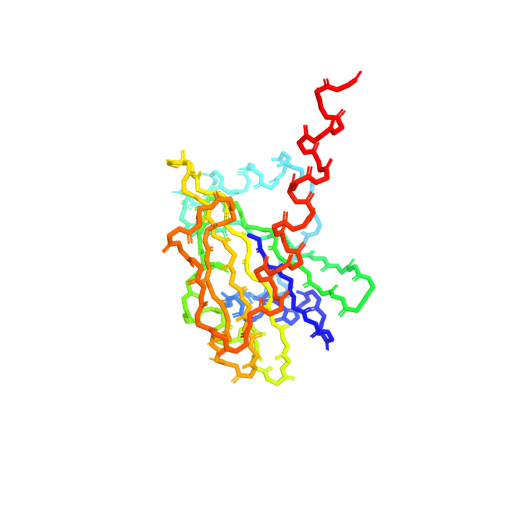 CA 1
ATOM 612 C C . LEU A 1 83 ? 4.137 8.845 3.267 1.00 95.38 83 LEU A C 1
ATOM 614 O O . LEU A 1 83 ? 3.624 9.455 4.204 1.00 95.38 83 LEU A O 1
ATOM 618 N N . ARG A 1 84 ? 5.417 8.967 2.911 1.00 91.94 84 ARG A N 1
ATOM 619 C CA . ARG A 1 84 ? 6.265 10.098 3.294 1.00 91.94 84 ARG A CA 1
ATOM 620 C C . ARG A 1 84 ? 6.678 10.812 2.014 1.00 91.94 84 ARG A C 1
ATOM 622 O O . ARG A 1 84 ? 7.473 10.270 1.250 1.00 91.94 84 ARG A O 1
ATOM 629 N N . GLY A 1 85 ? 6.062 11.954 1.751 1.00 85.69 85 GLY A N 1
ATOM 630 C CA . GLY A 1 85 ? 6.327 12.779 0.582 1.00 85.69 85 GLY A CA 1
ATOM 631 C C . GLY A 1 85 ? 7.644 13.537 0.717 1.00 85.69 85 GLY A C 1
ATOM 632 O O . GLY A 1 85 ? 8.066 13.896 1.817 1.00 85.69 85 GLY A O 1
ATOM 633 N N . ALA A 1 86 ? 8.299 13.790 -0.416 1.00 84.94 86 ALA A N 1
ATOM 634 C CA . ALA A 1 86 ? 9.512 14.609 -0.467 1.00 84.94 86 ALA A CA 1
ATOM 635 C C . ALA A 1 86 ? 9.240 16.094 -0.148 1.00 84.94 86 ALA A C 1
ATOM 637 O O . ALA A 1 86 ? 10.145 16.816 0.255 1.00 84.94 86 ALA A O 1
ATOM 638 N N . ASP A 1 87 ? 7.989 16.529 -0.293 1.00 85.12 87 ASP A N 1
ATOM 639 C CA . ASP A 1 87 ? 7.470 17.849 0.081 1.00 85.12 87 ASP A CA 1
ATOM 640 C C . ASP A 1 87 ? 7.164 17.979 1.586 1.00 85.12 87 ASP A C 1
ATOM 642 O O . ASP A 1 87 ? 6.683 19.017 2.037 1.00 85.12 87 ASP A O 1
ATOM 646 N N . GLY A 1 88 ? 7.438 16.932 2.370 1.00 85.25 88 GLY A N 1
ATOM 647 C CA . GLY A 1 88 ? 7.146 16.878 3.799 1.00 85.25 88 GLY A CA 1
ATOM 648 C C . GLY A 1 88 ? 5.724 16.426 4.131 1.00 85.25 88 GLY A C 1
ATOM 649 O O . GLY A 1 88 ? 5.447 16.193 5.308 1.00 85.25 88 GLY A O 1
ATOM 650 N N . MET A 1 89 ? 4.847 16.238 3.137 1.00 87.88 89 MET A N 1
ATOM 651 C CA . MET A 1 89 ? 3.496 15.727 3.360 1.00 87.88 89 MET A CA 1
ATOM 652 C C . MET A 1 89 ? 3.551 14.255 3.766 1.00 87.88 89 MET A C 1
ATOM 654 O O . MET A 1 89 ? 4.096 13.412 3.049 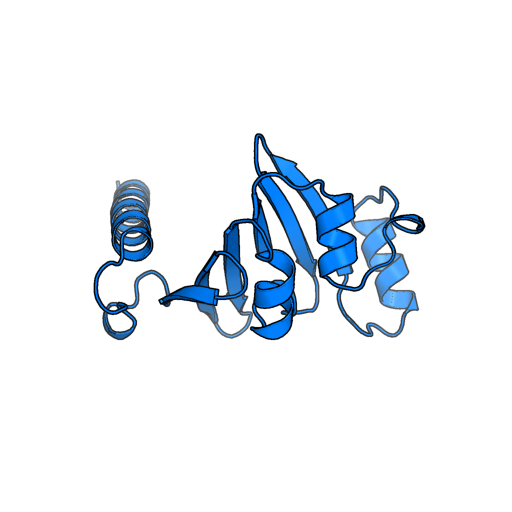1.00 87.88 89 MET A O 1
ATOM 658 N N . ASN A 1 90 ? 2.929 13.910 4.892 1.00 93.88 90 ASN A N 1
ATOM 659 C CA . ASN A 1 90 ? 2.781 12.518 5.306 1.00 93.88 90 ASN A CA 1
ATOM 660 C C . ASN A 1 90 ? 1.326 12.078 5.178 1.00 93.88 90 ASN A C 1
ATOM 662 O O . ASN A 1 90 ? 0.394 12.857 5.337 1.00 93.88 90 ASN A O 1
ATOM 666 N N . SER A 1 91 ? 1.097 10.800 4.896 1.00 96.31 91 SER A N 1
ATOM 667 C CA . SER A 1 91 ? -0.264 10.273 4.921 1.00 96.31 91 SER A CA 1
ATOM 668 C C . SER A 1 91 ? -0.293 8.833 5.383 1.00 96.31 91 SER A C 1
ATOM 670 O O . SER A 1 91 ? 0.530 8.011 4.980 1.00 96.31 91 SER A O 1
ATOM 672 N N . PHE A 1 92 ? -1.287 8.537 6.207 1.00 98.19 92 PHE A N 1
ATOM 673 C CA . PHE A 1 92 ? -1.734 7.193 6.504 1.00 98.19 92 PHE A CA 1
ATOM 674 C C . PHE A 1 92 ? -3.116 6.986 5.885 1.00 98.19 92 PHE A C 1
ATOM 676 O O . PHE A 1 92 ? -3.977 7.867 5.950 1.00 98.19 92 PHE A O 1
ATOM 683 N N . ALA A 1 93 ? -3.349 5.812 5.308 1.00 98.25 93 ALA A N 1
ATOM 684 C CA . ALA A 1 93 ? -4.680 5.379 4.917 1.00 98.25 93 ALA A CA 1
ATOM 685 C C . ALA A 1 93 ? -4.871 3.883 5.173 1.00 98.25 93 ALA A C 1
ATOM 687 O O . ALA A 1 93 ? -4.008 3.076 4.835 1.00 98.25 93 ALA A O 1
ATOM 688 N N . HIS A 1 94 ? -6.031 3.523 5.710 1.00 98.56 94 HIS A N 1
ATOM 689 C CA . HIS A 1 94 ? -6.479 2.144 5.868 1.00 98.56 94 HIS A CA 1
ATOM 690 C C . HIS A 1 94 ? -7.581 1.854 4.853 1.00 98.56 94 HIS A C 1
ATOM 692 O O . HIS A 1 94 ? -8.541 2.618 4.716 1.00 98.56 94 HIS A O 1
ATOM 698 N N . TRP A 1 95 ? -7.432 0.742 4.148 1.00 98.62 95 TRP A N 1
ATOM 699 C CA . TRP A 1 95 ? -8.342 0.258 3.125 1.00 98.62 95 TRP A CA 1
ATOM 700 C C . TRP A 1 95 ? -8.778 -1.162 3.452 1.00 98.62 95 TRP A C 1
ATOM 702 O O . TRP A 1 95 ? -7.970 -1.966 3.914 1.00 98.62 95 TRP A O 1
ATOM 712 N N . ARG A 1 96 ? -10.042 -1.472 3.180 1.00 98.44 96 ARG A N 1
ATOM 713 C CA . ARG A 1 96 ? -10.602 -2.815 3.304 1.00 98.44 96 ARG A CA 1
ATOM 714 C C . ARG A 1 96 ? -11.592 -3.049 2.176 1.00 98.44 96 ARG A C 1
ATOM 716 O O . ARG A 1 96 ? -12.452 -2.199 1.942 1.00 98.44 96 ARG A O 1
ATOM 723 N N . ASP A 1 97 ? -11.453 -4.179 1.494 1.00 98.38 97 ASP A N 1
ATOM 724 C CA . ASP A 1 97 ? -12.340 -4.616 0.413 1.00 98.38 97 ASP A CA 1
ATOM 725 C C . ASP A 1 97 ? -12.593 -3.521 -0.637 1.00 98.38 97 ASP A C 1
ATOM 727 O O . ASP A 1 97 ? -13.729 -3.184 -0.973 1.00 98.38 97 ASP A O 1
ATOM 731 N N . GLY A 1 98 ? -11.514 -2.890 -1.107 1.00 98.12 98 GLY A N 1
ATOM 732 C CA . GLY A 1 98 ? -11.564 -1.831 -2.116 1.00 98.12 98 GLY A CA 1
ATOM 733 C C . GLY A 1 98 ? -12.014 -0.461 -1.599 1.00 98.12 98 GLY A C 1
ATOM 734 O O . GLY A 1 98 ? -12.049 0.508 -2.356 1.00 98.12 98 GLY A O 1
ATOM 735 N N . ARG A 1 99 ? -12.356 -0.325 -0.314 1.00 98.12 99 ARG A N 1
ATOM 736 C CA . ARG A 1 99 ? -12.892 0.919 0.257 1.00 98.12 99 ARG A CA 1
ATOM 737 C C . ARG A 1 99 ? -11.919 1.540 1.244 1.00 98.12 99 ARG A C 1
ATOM 739 O O . ARG A 1 99 ? -11.390 0.869 2.126 1.00 98.12 99 ARG A O 1
ATOM 746 N N . ARG A 1 100 ? -11.736 2.858 1.149 1.00 97.75 100 ARG A N 1
ATOM 747 C CA . ARG A 1 100 ? -10.970 3.623 2.138 1.00 97.75 100 ARG A CA 1
ATOM 748 C C . ARG A 1 100 ? -11.782 3.762 3.422 1.00 97.75 100 ARG A C 1
ATOM 750 O O . ARG A 1 100 ? -12.828 4.406 3.412 1.00 97.75 100 ARG A O 1
ATOM 757 N N . VAL A 1 101 ? -11.285 3.167 4.500 1.00 97.31 101 VAL A N 1
ATOM 758 C CA . VAL A 1 101 ? -11.907 3.169 5.832 1.00 97.31 101 VAL A CA 1
ATOM 759 C C . VAL A 1 101 ? -11.465 4.398 6.621 1.00 97.31 101 VAL A C 1
ATOM 761 O O . VAL A 1 101 ? -12.297 5.108 7.169 1.00 97.31 101 VAL A O 1
ATOM 764 N N . GLU A 1 102 ? -10.164 4.693 6.620 1.00 97.75 102 GLU A N 1
ATOM 765 C CA . GLU A 1 102 ? -9.589 5.862 7.293 1.00 97.75 102 GLU A CA 1
ATOM 766 C C . GLU A 1 102 ? -8.501 6.503 6.430 1.00 97.75 102 GLU A C 1
ATOM 768 O O . GLU A 1 102 ? -7.805 5.819 5.674 1.00 97.75 102 GLU A O 1
ATOM 773 N N . ARG A 1 103 ? -8.337 7.824 6.551 1.00 97.44 103 ARG A N 1
ATOM 774 C CA . ARG A 1 103 ? -7.204 8.572 5.996 1.00 97.44 103 ARG A CA 1
ATOM 775 C C . ARG A 1 103 ? -6.938 9.811 6.827 1.00 97.44 103 ARG A C 1
ATOM 777 O O . ARG A 1 103 ? -7.883 10.518 7.159 1.00 97.44 103 ARG A O 1
ATOM 784 N N . PHE A 1 104 ? -5.666 10.082 7.078 1.00 97.75 104 PHE A N 1
ATOM 785 C CA . PHE A 1 104 ? -5.221 11.258 7.812 1.00 97.75 104 PHE A CA 1
ATOM 786 C C . PHE A 1 104 ? -3.724 11.516 7.610 1.00 97.75 104 PHE A C 1
ATOM 788 O O . PHE A 1 104 ? -3.021 10.710 6.989 1.00 97.75 104 PHE A O 1
ATOM 795 N N . GLU A 1 105 ? -3.239 12.640 8.130 1.00 96.88 105 GLU A N 1
ATOM 796 C CA . GLU A 1 105 ? -1.817 12.935 8.275 1.00 96.88 105 GLU A CA 1
ATOM 797 C C . GLU A 1 105 ? -1.418 12.785 9.756 1.00 96.88 105 GLU A C 1
ATOM 799 O O . GLU A 1 105 ? -1.962 13.489 10.610 1.00 96.88 105 GLU A O 1
ATOM 804 N N . PRO A 1 106 ? -0.511 11.848 10.093 1.00 95.50 106 PRO A N 1
ATOM 805 C CA . PRO A 1 106 ? -0.096 11.629 11.479 1.00 95.50 106 PRO A CA 1
ATOM 806 C C . PRO A 1 106 ? 0.467 12.901 12.134 1.00 95.50 106 PRO A C 1
ATOM 808 O O . PRO A 1 106 ? 1.311 13.578 11.550 1.00 95.50 106 PRO A O 1
ATOM 811 N N . GLY A 1 107 ? 0.022 13.215 13.352 1.00 93.69 107 GLY A N 1
ATOM 812 C CA . GLY A 1 107 ? 0.409 14.411 14.107 1.00 93.69 107 GLY A CA 1
ATOM 813 C C . GLY A 1 107 ? -0.331 15.696 13.712 1.00 93.69 107 GLY A C 1
ATOM 814 O O . GLY A 1 107 ? -0.161 16.723 14.372 1.00 93.69 107 GLY A O 1
ATOM 815 N N . MET A 1 108 ? -1.178 15.660 12.679 1.00 94.75 108 MET A N 1
ATOM 816 C CA . MET A 1 108 ? -1.934 16.819 12.195 1.00 94.75 108 MET A CA 1
ATOM 817 C C . MET A 1 108 ? -3.400 16.717 12.611 1.00 94.75 108 MET A C 1
ATOM 819 O O . MET A 1 108 ? -4.237 16.197 11.872 1.00 94.75 108 MET A O 1
ATOM 823 N N . THR A 1 109 ? -3.739 17.230 13.795 1.00 94.31 109 THR A N 1
ATOM 824 C CA . THR A 1 109 ? -5.068 17.073 14.426 1.00 94.31 109 THR A CA 1
ATOM 825 C C . THR A 1 109 ? -6.248 17.536 13.569 1.00 94.31 109 THR A C 1
ATOM 827 O O . THR A 1 109 ? -7.335 16.972 13.677 1.00 94.31 109 THR A O 1
ATOM 830 N N . PHE A 1 110 ? -6.050 18.517 12.684 1.00 95.31 110 PHE A N 1
ATOM 831 C CA . PHE A 1 110 ? -7.085 18.988 11.757 1.00 95.31 110 PHE A CA 1
ATOM 832 C C . PHE A 1 110 ? -7.439 17.964 10.662 1.00 95.31 110 PHE A C 1
ATOM 834 O O . PHE A 1 110 ? -8.456 18.119 9.992 1.00 95.31 110 PHE A O 1
ATOM 841 N N . THR A 1 111 ? -6.628 16.914 10.486 1.00 96.62 111 THR A N 1
ATOM 842 C CA . THR A 1 111 ? -6.881 15.805 9.548 1.00 96.62 111 THR A CA 1
ATOM 843 C C . THR A 1 111 ? -7.575 14.606 10.196 1.00 96.62 111 THR A C 1
ATOM 845 O O . THR A 1 111 ? -7.762 13.580 9.539 1.00 96.62 111 THR A O 1
ATOM 848 N N . LYS A 1 112 ? -7.971 14.722 11.470 1.00 97.19 112 LYS A N 1
ATOM 849 C CA . LYS A 1 112 ? -8.651 13.657 12.206 1.00 97.19 112 LYS A CA 1
ATOM 850 C C . LYS A 1 112 ? -9.914 13.186 11.455 1.00 97.19 112 LYS A C 1
ATOM 852 O O . LYS A 1 112 ? -10.777 14.014 11.151 1.00 97.19 112 LYS A O 1
ATOM 857 N N . PRO A 1 113 ? -10.057 11.879 11.168 1.00 96.50 113 PRO A N 1
ATOM 858 C CA . PRO A 1 113 ? -11.215 11.359 10.451 1.00 96.50 113 PRO A CA 1
ATOM 859 C C . PRO A 1 113 ? -12.456 11.286 11.355 1.00 96.50 113 PRO A C 1
ATOM 861 O O . PRO A 1 113 ? -12.372 11.384 12.581 1.00 96.50 113 PRO A O 1
ATOM 864 N N . GLN A 1 114 ? -13.627 11.107 10.740 1.00 93.88 114 GLN A N 1
ATOM 865 C CA . GLN A 1 114 ? -14.874 10.893 11.478 1.00 93.88 114 GLN A CA 1
ATOM 866 C C . GLN A 1 114 ? -14.865 9.530 12.194 1.00 93.88 114 GLN A C 1
ATOM 868 O O . GLN A 1 114 ? -14.266 8.587 11.676 1.00 93.88 114 GLN A O 1
ATOM 873 N N . PRO A 1 115 ? -15.530 9.394 13.356 1.00 94.12 115 PRO A N 1
ATOM 874 C CA . PRO A 1 115 ? -15.638 8.112 14.042 1.00 94.12 115 PRO A CA 1
ATOM 875 C C . PRO A 1 115 ? -16.376 7.040 13.210 1.00 94.12 115 PRO A C 1
ATOM 877 O O . PRO A 1 115 ? -17.315 7.376 12.484 1.00 94.12 115 PRO A O 1
ATOM 880 N N . PRO A 1 116 ? -16.035 5.747 13.376 1.00 94.00 116 PRO A N 1
ATOM 881 C CA . PRO A 1 116 ? -14.938 5.236 14.203 1.00 94.00 116 PRO A CA 1
ATOM 882 C C . PRO A 1 116 ? -13.563 5.444 13.542 1.00 94.00 116 PRO A C 1
ATOM 884 O O . PRO A 1 116 ? -13.425 5.265 12.337 1.00 94.00 116 PRO A O 1
ATOM 887 N N . HIS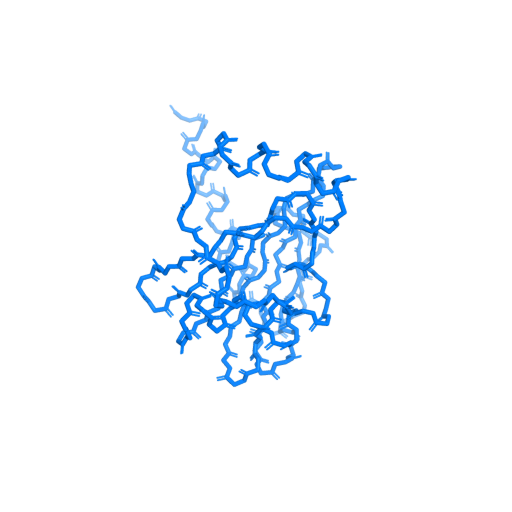 A 1 117 ? -12.546 5.782 14.346 1.00 95.81 117 HIS A N 1
ATOM 888 C CA . HIS A 1 117 ? -11.181 6.074 13.875 1.00 95.81 117 HIS A CA 1
ATOM 889 C C . HIS A 1 117 ? -10.067 5.349 14.672 1.00 95.81 117 HIS A C 1
ATOM 891 O O . HIS A 1 117 ? -9.155 5.987 15.210 1.00 95.81 117 HIS A O 1
ATOM 897 N N . PRO A 1 118 ? -10.139 4.012 14.823 1.00 96.75 118 PRO A N 1
ATOM 898 C CA . PRO A 1 118 ? -9.180 3.251 15.625 1.00 96.75 118 PRO A CA 1
ATOM 899 C C . PRO A 1 118 ? -7.724 3.390 15.158 1.00 96.75 118 PRO A C 1
ATOM 901 O O . PRO A 1 118 ? -6.820 3.318 15.993 1.00 96.75 118 PRO A O 1
ATOM 904 N N . TRP A 1 119 ? -7.468 3.595 13.860 1.00 97.31 119 TRP A N 1
ATOM 905 C CA . TRP A 1 119 ? -6.095 3.782 13.384 1.00 97.31 119 TRP A CA 1
ATOM 906 C C . TRP A 1 119 ? -5.538 5.154 13.739 1.00 97.31 119 TRP A C 1
ATOM 908 O O . TRP A 1 119 ? -4.377 5.230 14.139 1.00 97.31 119 TRP A O 1
ATOM 918 N N . TRP A 1 120 ? -6.349 6.212 13.645 1.00 97.62 120 TRP A N 1
ATOM 919 C CA . TRP A 1 120 ? -5.968 7.531 14.159 1.00 97.62 120 TRP A CA 1
ATOM 920 C C . TRP A 1 120 ? -5.537 7.439 15.626 1.00 97.62 120 TRP A C 1
ATOM 922 O O . TRP A 1 120 ? -4.420 7.826 15.969 1.00 97.62 120 TRP A O 1
ATOM 932 N N . ASP A 1 121 ? -6.385 6.859 16.482 1.00 97.00 121 ASP A N 1
ATOM 933 C CA . ASP A 1 121 ? -6.114 6.780 17.921 1.00 97.00 121 ASP A CA 1
ATOM 934 C C . ASP A 1 121 ? -4.824 5.995 18.214 1.00 97.00 121 ASP A C 1
ATOM 936 O O . ASP A 1 121 ? -3.986 6.439 19.002 1.00 97.00 121 ASP A O 1
ATOM 940 N N . ALA A 1 122 ? -4.615 4.858 17.541 1.00 96.50 122 ALA A N 1
ATOM 941 C CA . ALA A 1 122 ? -3.413 4.045 17.711 1.00 96.50 122 ALA A CA 1
ATOM 942 C C . ALA A 1 122 ? -2.131 4.772 17.262 1.00 96.50 122 ALA A C 1
ATOM 944 O O . ALA A 1 122 ? -1.105 4.704 17.948 1.00 96.50 122 ALA A O 1
ATOM 945 N N . VAL A 1 123 ? -2.179 5.473 16.124 1.00 95.50 123 VAL A N 1
ATOM 946 C CA . VAL A 1 123 ? -1.026 6.204 15.581 1.00 95.50 123 VAL A CA 1
ATOM 947 C C . VAL A 1 123 ? -0.657 7.386 16.475 1.00 95.50 123 VAL A C 1
ATOM 949 O O . VAL A 1 123 ? 0.517 7.532 16.819 1.00 95.50 123 VAL A O 1
ATOM 952 N N . GLU A 1 124 ? -1.630 8.184 16.915 1.00 95.00 124 GLU A N 1
ATOM 953 C CA . GLU A 1 124 ? -1.373 9.344 17.778 1.00 95.00 124 GLU A CA 1
ATOM 954 C C . GLU A 1 124 ? -0.814 8.937 19.151 1.00 95.00 124 GLU A C 1
ATOM 956 O O . GLU A 1 124 ? 0.129 9.557 19.653 1.00 95.00 124 GLU A O 1
ATOM 961 N N . VAL A 1 125 ? -1.315 7.842 19.740 1.00 94.31 125 VAL A N 1
ATOM 962 C CA . VAL A 1 125 ? -0.750 7.276 20.979 1.00 94.31 125 VAL A CA 1
ATOM 963 C C . VAL A 1 125 ? 0.718 6.888 20.783 1.00 94.31 125 VAL A C 1
ATOM 965 O O . VAL A 1 125 ? 1.564 7.200 21.629 1.00 94.31 125 VAL A O 1
ATOM 968 N N . HIS A 1 126 ? 1.048 6.235 19.665 1.00 92.44 126 HIS A N 1
ATOM 969 C CA . HIS A 1 126 ? 2.421 5.819 19.389 1.00 92.44 126 HIS A CA 1
ATOM 970 C C . HIS A 1 126 ? 3.352 7.013 19.126 1.00 92.44 126 HIS A C 1
ATOM 972 O O . HIS A 1 126 ? 4.473 7.043 19.638 1.00 92.44 126 HIS A O 1
ATOM 978 N N . LEU A 1 127 ? 2.889 8.031 18.396 1.00 89.88 127 LEU A N 1
ATOM 979 C CA . LEU A 1 127 ? 3.648 9.263 18.168 1.00 89.88 127 LEU A CA 1
ATOM 980 C C . LEU A 1 127 ? 3.989 9.973 19.480 1.00 89.88 127 LEU A C 1
ATOM 982 O O . LEU A 1 127 ? 5.145 10.343 19.701 1.00 89.88 127 LEU A O 1
ATOM 986 N N . ALA A 1 128 ? 3.016 10.105 20.385 1.00 88.69 128 ALA A N 1
ATOM 987 C CA . ALA A 1 128 ? 3.243 10.703 21.696 1.00 88.69 128 ALA A CA 1
ATOM 988 C C . ALA A 1 128 ? 4.299 9.933 22.510 1.00 88.69 128 ALA A C 1
ATOM 990 O O . ALA A 1 128 ? 5.120 10.547 23.197 1.00 88.69 128 ALA A O 1
ATOM 991 N N . TYR A 1 129 ? 4.318 8.599 22.416 1.00 87.62 129 TYR A N 1
ATOM 992 C CA . TYR A 1 129 ? 5.331 7.764 23.062 1.00 87.62 129 TYR A CA 1
ATOM 993 C C . TYR A 1 129 ? 6.736 7.987 22.476 1.00 87.62 129 TYR A C 1
ATOM 995 O O . TYR A 1 129 ? 7.688 8.212 23.226 1.00 87.62 129 TYR A O 1
ATOM 1003 N N . VAL A 1 130 ? 6.871 7.983 21.145 1.00 82.31 130 VAL A N 1
ATOM 1004 C CA . VAL A 1 130 ? 8.162 8.186 20.462 1.00 82.31 130 VAL A CA 1
ATOM 1005 C C . VAL A 1 130 ? 8.746 9.564 20.780 1.00 82.31 130 VAL A C 1
ATOM 1007 O O . VAL A 1 130 ? 9.924 9.671 21.120 1.00 82.31 130 VAL A O 1
ATOM 1010 N N . LEU A 1 131 ? 7.922 10.615 20.754 1.00 79.94 131 LEU A N 1
ATOM 1011 C CA . LEU A 1 131 ? 8.363 11.981 21.054 1.00 79.94 131 LEU A CA 1
ATOM 1012 C C . LEU A 1 131 ? 8.854 12.147 22.497 1.00 79.94 131 LEU A C 1
ATOM 1014 O O . LEU A 1 131 ? 9.794 12.903 22.738 1.00 79.94 131 LEU A O 1
ATOM 1018 N N . ARG A 1 132 ? 8.257 11.431 23.458 1.00 80.81 132 ARG A N 1
ATOM 1019 C CA . ARG A 1 132 ? 8.721 11.437 24.854 1.00 80.81 132 ARG A CA 1
ATOM 1020 C C . ARG A 1 132 ? 10.089 10.776 25.008 1.00 80.81 132 ARG A C 1
ATOM 1022 O O . ARG A 1 132 ? 10.898 11.271 25.779 1.00 80.81 132 ARG A O 1
ATOM 1029 N N . ARG A 1 133 ? 10.367 9.708 24.255 1.00 78.75 133 ARG A N 1
ATOM 1030 C CA . ARG A 1 133 ? 11.640 8.972 24.330 1.00 78.75 133 ARG A CA 1
ATOM 1031 C C . ARG A 1 133 ? 12.824 9.718 23.707 1.00 78.75 133 ARG A C 1
ATOM 1033 O O . ARG A 1 133 ? 13.954 9.459 24.083 1.00 78.75 133 ARG A O 1
ATOM 1040 N N . ILE A 1 134 ? 12.580 10.622 22.759 1.00 69.12 134 ILE A N 1
ATOM 1041 C CA . ILE A 1 134 ? 13.637 11.442 22.134 1.00 69.12 134 ILE A CA 1
ATOM 1042 C C . ILE A 1 134 ? 14.027 12.636 23.028 1.00 69.12 134 ILE A C 1
ATOM 1044 O O . ILE A 1 134 ? 15.099 13.209 22.865 1.00 69.12 134 ILE A O 1
ATOM 1048 N N . ARG A 1 135 ? 13.156 13.031 23.965 1.00 64.69 135 ARG A N 1
ATOM 1049 C CA . ARG A 1 135 ? 13.337 14.210 24.829 1.00 64.69 135 ARG A CA 1
ATOM 1050 C C . ARG A 1 135 ? 13.851 13.895 26.242 1.00 64.69 135 ARG A C 1
ATOM 1052 O O . ARG A 1 135 ? 13.968 14.829 27.030 1.00 64.69 135 ARG A O 1
ATOM 1059 N N . GLY A 1 136 ? 14.105 12.628 26.569 1.00 51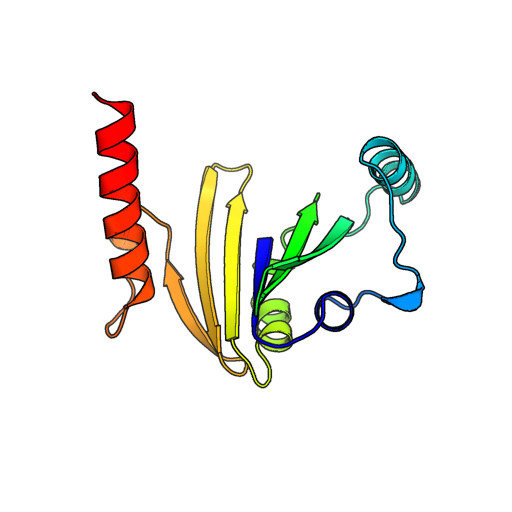.41 136 GLY A N 1
ATOM 1060 C CA . GLY A 1 136 ? 14.659 12.180 27.854 1.00 51.41 136 GLY A CA 1
ATOM 1061 C C . GLY A 1 136 ? 15.962 11.434 27.645 1.00 51.41 136 GLY A C 1
ATOM 1062 O O . GLY A 1 136 ? 16.844 11.583 28.513 1.00 51.41 136 GLY A O 1
#

Radius of gyration: 16.25 Å; chains: 1; bounding box: 39×32×46 Å